Protein AF-A0A6G3MH95-F1 (afdb_monomer)

pLDDT: mean 75.84, std 20.03, range [25.55, 96.56]

Radius of gyration: 16.61 Å; Cα contacts (8 Å, |Δi|>4): 183; chains: 1; bounding box: 48×33×40 Å

Structure (mmCIF, N/CA/C/O backbone):
data_AF-A0A6G3MH95-F1
#
_entry.id   AF-A0A6G3MH95-F1
#
loop_
_atom_site.group_PDB
_atom_site.id
_atom_site.type_symbol
_atom_site.label_atom_id
_atom_site.label_alt_id
_atom_site.label_comp_id
_atom_site.label_asym_id
_atom_site.label_entity_id
_atom_site.label_seq_id
_atom_site.pdbx_PDB_ins_code
_atom_site.Cartn_x
_atom_site.Cartn_y
_atom_site.Cartn_z
_atom_site.occupancy
_atom_site.B_iso_or_equiv
_atom_site.auth_seq_id
_atom_site.auth_comp_id
_atom_site.auth_asym_id
_atom_site.auth_atom_id
_atom_site.pdbx_PDB_model_num
ATOM 1 N N . GLY A 1 1 ? 14.657 17.932 17.351 1.00 26.94 1 GLY A N 1
ATOM 2 C CA . GLY A 1 1 ? 15.630 16.839 17.514 1.00 26.94 1 GLY A CA 1
ATOM 3 C C . GLY A 1 1 ? 15.000 15.573 16.992 1.00 26.94 1 GLY A C 1
ATOM 4 O O . GLY A 1 1 ? 13.929 15.223 17.462 1.00 26.94 1 GLY A O 1
ATOM 5 N N . ILE A 1 2 ? 15.602 14.964 15.976 1.00 25.55 2 ILE A N 1
ATOM 6 C CA . ILE A 1 2 ? 15.153 13.704 15.373 1.00 25.55 2 ILE A CA 1
ATOM 7 C C . ILE A 1 2 ? 15.840 12.575 16.150 1.00 25.55 2 ILE A C 1
ATOM 9 O O . ILE A 1 2 ? 17.069 12.616 16.242 1.00 25.55 2 ILE A O 1
ATOM 13 N N . PRO A 1 3 ? 15.132 11.574 16.699 1.00 34.72 3 PRO A N 1
ATOM 14 C CA . PRO A 1 3 ? 15.796 10.371 17.154 1.00 34.72 3 PRO A CA 1
ATOM 15 C C . PRO A 1 3 ? 16.004 9.436 15.958 1.00 34.72 3 PRO A C 1
ATOM 17 O O . PRO A 1 3 ? 15.059 8.904 15.378 1.00 34.72 3 PRO A O 1
ATOM 20 N N . PHE A 1 4 ? 17.275 9.267 15.598 1.00 39.09 4 PHE A N 1
ATOM 21 C CA . PHE A 1 4 ? 17.793 8.101 14.893 1.00 39.09 4 PHE A CA 1
ATOM 22 C C . PHE A 1 4 ? 17.621 6.848 15.763 1.00 39.09 4 PHE A C 1
ATOM 24 O O . PHE A 1 4 ? 17.859 6.912 16.968 1.00 39.09 4 PHE A O 1
ATOM 31 N N . GLY A 1 5 ? 17.333 5.698 15.146 1.00 28.23 5 GLY A N 1
ATOM 32 C CA . GLY A 1 5 ? 17.662 4.406 15.751 1.00 28.23 5 GLY A CA 1
ATOM 33 C C . GLY A 1 5 ? 16.714 3.255 15.436 1.00 28.23 5 GLY A C 1
ATOM 34 O O . GLY A 1 5 ? 15.911 2.876 16.277 1.00 28.23 5 GLY A O 1
ATOM 35 N N . CYS A 1 6 ? 16.901 2.611 14.285 1.00 26.97 6 CYS A N 1
ATOM 36 C CA . CYS A 1 6 ? 16.865 1.150 14.237 1.00 26.97 6 CYS A CA 1
ATOM 37 C C . CYS A 1 6 ? 17.882 0.663 13.204 1.00 26.97 6 CYS A C 1
ATOM 39 O O . CYS A 1 6 ? 17.656 0.699 11.998 1.00 26.97 6 CYS A O 1
ATOM 41 N N . SER A 1 7 ? 19.035 0.245 13.723 1.00 30.19 7 SER A N 1
ATOM 42 C CA . SER A 1 7 ? 19.912 -0.718 13.072 1.00 30.19 7 SER A CA 1
ATOM 43 C C . SER A 1 7 ? 19.181 -2.062 13.071 1.00 30.19 7 SER A C 1
ATOM 45 O O . SER A 1 7 ? 18.818 -2.567 14.134 1.00 30.19 7 SER A O 1
ATOM 47 N N . LEU A 1 8 ? 18.942 -2.622 11.885 1.00 33.59 8 LEU A N 1
ATOM 48 C CA . LEU A 1 8 ? 18.574 -4.021 11.709 1.00 33.59 8 LEU A CA 1
ATOM 49 C C . LEU A 1 8 ? 19.432 -4.601 10.585 1.00 33.59 8 LEU A C 1
ATOM 51 O O . LEU A 1 8 ? 19.532 -4.044 9.493 1.00 33.59 8 LEU A O 1
ATOM 55 N N . ASN A 1 9 ? 20.097 -5.702 10.926 1.00 27.20 9 ASN A N 1
ATOM 56 C CA . ASN A 1 9 ? 20.970 -6.487 10.068 1.00 27.20 9 ASN A CA 1
ATOM 57 C C . ASN A 1 9 ? 20.301 -6.838 8.733 1.00 27.20 9 ASN A C 1
ATOM 59 O O . ASN A 1 9 ? 19.111 -7.125 8.691 1.00 27.20 9 ASN A O 1
ATOM 63 N N . HIS A 1 10 ? 21.118 -6.828 7.679 1.00 35.53 10 HIS A N 1
ATOM 64 C CA . HIS A 1 10 ? 20.867 -7.293 6.314 1.00 35.53 10 HIS A CA 1
ATOM 65 C C . HIS A 1 10 ? 19.485 -7.918 6.018 1.00 35.53 10 HIS A C 1
ATOM 67 O O . HIS A 1 10 ? 19.165 -9.017 6.467 1.00 35.53 10 HIS A O 1
ATOM 73 N N . SER A 1 11 ? 18.800 -7.262 5.074 1.00 39.34 11 SER A N 1
ATOM 74 C CA . SER A 1 11 ? 17.666 -7.714 4.255 1.00 39.34 11 SER A CA 1
ATOM 75 C C . SER A 1 11 ? 16.281 -7.205 4.681 1.00 39.34 11 SER A C 1
ATOM 77 O O . SER A 1 11 ? 15.725 -7.619 5.692 1.00 39.34 11 SER A O 1
ATOM 79 N N . LEU A 1 12 ? 15.718 -6.394 3.770 1.00 40.00 12 LEU A N 1
ATOM 80 C CA . LEU A 1 12 ? 14.311 -5.996 3.595 1.00 40.00 12 LEU A CA 1
ATOM 81 C C . LEU A 1 12 ? 13.903 -4.604 4.133 1.00 40.00 12 LEU A C 1
ATOM 83 O O . LEU A 1 12 ? 13.363 -4.443 5.217 1.00 40.00 12 LEU A O 1
ATOM 87 N N . SER A 1 13 ? 14.111 -3.624 3.243 1.00 42.94 13 SER A N 1
ATOM 88 C CA . SER A 1 13 ? 13.097 -2.665 2.764 1.00 42.94 13 SER A CA 1
ATOM 89 C C . SER A 1 13 ? 12.527 -1.625 3.735 1.00 42.94 13 SER A C 1
ATOM 91 O O . SER A 1 13 ? 11.601 -1.874 4.496 1.00 42.94 13 SER A O 1
ATOM 93 N N . ILE A 1 14 ? 13.003 -0.391 3.559 1.00 49.94 14 ILE A N 1
ATOM 94 C CA . ILE A 1 14 ? 12.441 0.849 4.104 1.00 49.94 14 ILE A CA 1
ATOM 95 C C . ILE A 1 14 ? 10.998 1.035 3.594 1.00 49.94 14 ILE A C 1
ATOM 97 O O . ILE A 1 14 ? 10.757 1.040 2.385 1.00 49.94 14 ILE A O 1
ATOM 101 N N . ILE A 1 15 ? 10.047 1.227 4.513 1.00 52.88 15 ILE A N 1
ATOM 102 C CA . ILE A 1 15 ? 8.741 1.832 4.220 1.00 52.88 15 ILE A CA 1
ATOM 103 C C . ILE A 1 15 ? 9.012 3.314 3.965 1.00 52.88 15 ILE A C 1
ATOM 105 O O . ILE A 1 15 ? 9.475 4.011 4.868 1.00 52.88 15 ILE A O 1
ATOM 109 N N . MET A 1 16 ? 8.794 3.798 2.740 1.00 52.66 16 MET A N 1
ATOM 110 C CA . MET A 1 16 ? 9.081 5.204 2.453 1.00 52.66 16 MET A CA 1
ATOM 111 C C . MET A 1 16 ? 8.203 6.139 3.284 1.00 52.66 16 MET A C 1
ATOM 113 O O . MET A 1 16 ? 6.985 5.974 3.377 1.00 52.66 16 MET A O 1
ATOM 117 N N . ASN A 1 17 ? 8.854 7.166 3.827 1.00 45.75 17 ASN A N 1
ATOM 118 C CA . ASN A 1 17 ? 8.209 8.406 4.218 1.00 45.75 17 ASN A CA 1
ATOM 119 C C . ASN A 1 17 ? 7.768 9.144 2.940 1.00 45.75 17 ASN A C 1
ATOM 121 O O . ASN A 1 17 ? 8.454 9.120 1.923 1.00 45.75 17 ASN A O 1
ATOM 125 N N . TRP A 1 18 ? 6.607 9.789 2.980 1.00 46.78 18 TRP A N 1
ATOM 126 C CA . TRP A 1 18 ? 5.896 10.330 1.815 1.00 46.78 18 TRP A CA 1
ATOM 127 C C . TRP A 1 18 ? 6.562 11.557 1.164 1.00 46.78 18 TRP A C 1
ATOM 129 O O . TRP A 1 18 ? 6.027 12.094 0.199 1.00 46.78 18 TRP A O 1
ATOM 139 N N . GLN A 1 19 ? 7.710 12.003 1.683 1.00 43.00 19 GLN A N 1
ATOM 140 C CA . GLN A 1 19 ? 8.442 13.183 1.207 1.00 43.00 19 GLN A CA 1
ATOM 141 C C . GLN A 1 19 ? 8.874 13.065 -0.265 1.00 43.00 19 GLN A C 1
ATOM 143 O O . GLN A 1 19 ? 8.886 14.063 -0.977 1.00 43.00 19 GLN A O 1
ATOM 148 N N . ASP A 1 20 ? 9.088 11.850 -0.778 1.00 48.59 20 ASP A N 1
ATOM 149 C CA . ASP A 1 20 ? 9.382 11.631 -2.204 1.00 48.59 20 ASP A CA 1
ATOM 150 C C . ASP A 1 20 ? 8.145 11.791 -3.127 1.00 48.59 20 ASP A C 1
ATOM 152 O O . ASP A 1 20 ? 8.273 11.796 -4.353 1.00 48.59 20 ASP A O 1
ATOM 156 N N . TYR A 1 21 ? 6.936 11.943 -2.562 1.00 56.00 21 TYR A N 1
ATOM 157 C CA . TYR A 1 21 ? 5.651 12.015 -3.280 1.00 56.00 21 TYR A CA 1
ATOM 158 C C . TYR A 1 21 ? 4.940 13.372 -3.196 1.00 56.00 21 TYR A C 1
ATOM 160 O O . TYR A 1 21 ? 3.849 13.507 -3.755 1.00 56.00 21 TYR 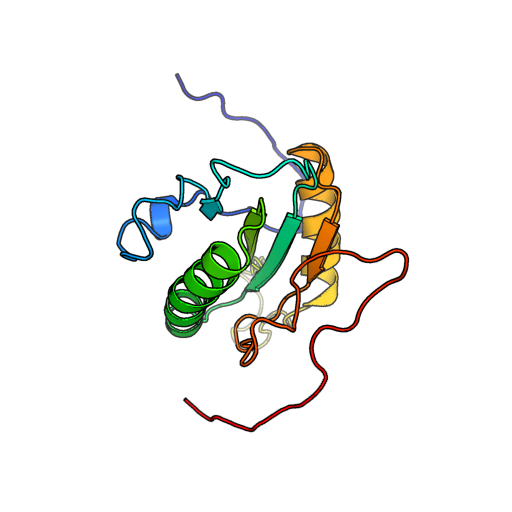A O 1
ATOM 168 N N . GLU A 1 22 ? 5.543 14.380 -2.556 1.00 49.72 22 GLU A N 1
ATOM 169 C CA . GLU A 1 22 ? 4.922 15.685 -2.248 1.00 49.72 22 GLU A CA 1
ATOM 170 C C . GLU A 1 22 ? 4.334 16.425 -3.468 1.00 49.72 22 GLU A C 1
ATOM 172 O O . GLU A 1 22 ? 3.465 17.279 -3.318 1.00 49.72 22 GLU A O 1
ATOM 177 N N . ASN A 1 23 ? 4.726 16.052 -4.690 1.00 51.75 23 ASN A N 1
ATOM 178 C CA . ASN A 1 23 ? 4.258 16.675 -5.930 1.00 51.75 23 ASN A CA 1
ATOM 179 C C . ASN A 1 23 ? 3.109 15.935 -6.646 1.00 51.75 23 ASN A C 1
ATOM 181 O O . ASN A 1 23 ? 2.696 16.350 -7.733 1.00 51.75 23 ASN A O 1
ATOM 185 N N . ILE A 1 24 ? 2.579 14.833 -6.100 1.00 60.25 24 ILE A N 1
ATOM 186 C CA . ILE A 1 24 ? 1.397 14.177 -6.678 1.00 60.25 24 ILE A CA 1
ATOM 187 C C . ILE A 1 24 ? 0.147 14.810 -6.060 1.00 60.25 24 ILE A C 1
ATOM 189 O O . ILE A 1 24 ? -0.257 14.474 -4.951 1.00 60.25 24 ILE A O 1
ATOM 193 N N . ASN A 1 25 ? -0.497 15.718 -6.797 1.00 64.50 25 ASN A N 1
ATOM 194 C CA . ASN A 1 25 ? -1.784 16.303 -6.412 1.00 64.50 25 ASN A CA 1
ATOM 195 C C . ASN A 1 25 ? -2.911 15.253 -6.512 1.00 64.50 25 ASN A C 1
ATOM 197 O O . ASN A 1 25 ? -3.633 15.173 -7.508 1.00 64.50 25 ASN A O 1
ATOM 201 N N . VAL A 1 26 ? -3.004 14.380 -5.507 1.00 72.44 26 VAL A N 1
ATOM 202 C CA . VAL A 1 26 ? -3.994 13.298 -5.439 1.00 72.44 26 VAL A CA 1
ATOM 203 C C . VAL A 1 26 ? -5.330 13.822 -4.907 1.00 72.44 26 VAL A C 1
ATOM 205 O O . VAL A 1 26 ? -6.365 13.674 -5.559 1.00 72.44 26 VAL A O 1
ATOM 208 N N . SER A 1 27 ? -5.304 14.396 -3.701 1.00 76.69 27 SER A N 1
ATOM 209 C CA . SER A 1 27 ? -6.428 15.008 -2.990 1.00 76.69 27 SER A CA 1
ATOM 210 C C . SER A 1 27 ? -5.914 15.615 -1.681 1.00 76.69 27 SER A C 1
ATOM 212 O O . SER A 1 27 ? -5.079 15.002 -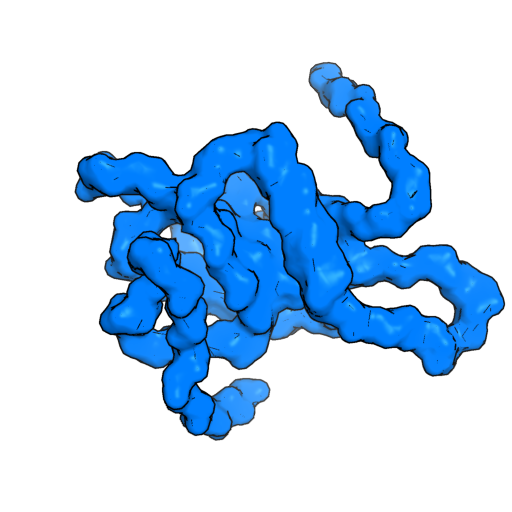1.021 1.00 76.69 27 SER A O 1
ATOM 214 N N . HIS A 1 28 ? -6.469 16.751 -1.251 1.00 82.00 28 HIS A N 1
ATOM 215 C CA . HIS A 1 28 ? -6.189 17.355 0.064 1.00 82.00 28 HIS A CA 1
ATOM 216 C C . HIS A 1 28 ? -6.659 16.487 1.248 1.00 82.00 28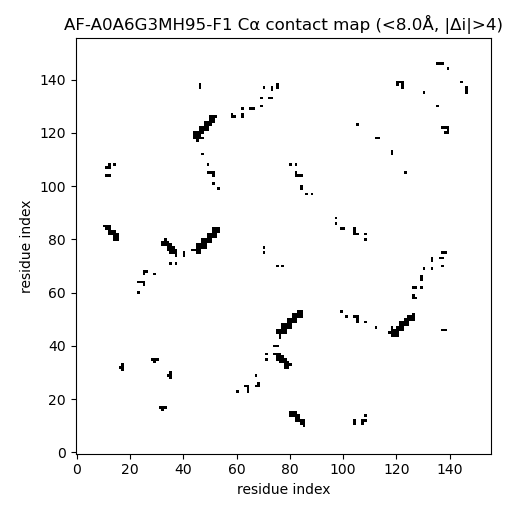 HIS A C 1
ATOM 218 O O . HIS A 1 28 ? -6.336 16.774 2.395 1.00 82.00 28 HIS A O 1
ATOM 224 N N . LEU A 1 29 ? -7.441 15.436 0.976 1.00 82.75 29 LEU A N 1
ATOM 225 C CA . LEU A 1 29 ? -7.923 14.483 1.976 1.00 82.75 29 LEU A CA 1
ATOM 226 C C . LEU A 1 29 ? -6.879 13.416 2.341 1.00 82.75 29 LEU A C 1
ATOM 228 O O . LEU A 1 29 ? -7.049 12.722 3.342 1.00 82.75 29 LEU A O 1
ATOM 232 N N . VAL A 1 30 ? -5.840 13.236 1.519 1.00 84.31 30 VAL A N 1
ATOM 233 C CA . VAL A 1 30 ? -4.764 12.279 1.799 1.00 84.31 30 VAL A CA 1
ATOM 234 C C . VAL A 1 30 ? -3.744 12.954 2.707 1.00 84.31 30 VAL A C 1
ATOM 236 O O . VAL A 1 30 ? -3.178 13.985 2.360 1.00 84.31 30 VAL A O 1
ATOM 239 N N . LEU A 1 31 ? -3.520 12.364 3.877 1.00 83.81 31 LEU A N 1
ATOM 240 C CA . LEU A 1 31 ? -2.530 12.819 4.842 1.00 83.81 31 LEU A CA 1
ATOM 241 C C . LEU A 1 31 ? -1.120 12.399 4.426 1.00 83.81 31 LEU A C 1
ATOM 243 O O . LEU A 1 31 ? -0.927 11.392 3.733 1.00 83.81 31 LEU A O 1
ATOM 247 N N . ASN A 1 32 ? -0.130 13.115 4.964 1.00 77.81 32 ASN A N 1
ATOM 248 C CA . ASN A 1 32 ? 1.270 12.712 4.899 1.00 77.81 32 ASN A CA 1
ATOM 249 C C . ASN A 1 32 ? 1.416 11.247 5.338 1.00 77.81 32 ASN A C 1
ATOM 251 O O . ASN A 1 32 ? 0.856 10.822 6.350 1.00 77.81 32 ASN A O 1
ATOM 255 N N . GLY A 1 33 ? 2.152 10.466 4.549 1.00 78.38 33 GLY A N 1
ATOM 256 C CA . GLY A 1 33 ? 2.258 9.015 4.726 1.00 78.38 33 GLY A CA 1
ATOM 257 C C . GLY A 1 33 ? 1.238 8.211 3.919 1.00 78.38 33 GLY A C 1
ATOM 258 O O . GLY A 1 33 ? 1.157 7.001 4.100 1.00 78.38 33 GLY A O 1
ATOM 259 N N . GLY A 1 34 ? 0.445 8.843 3.046 1.00 84.75 34 GLY A N 1
ATOM 260 C CA . GLY A 1 34 ? -0.447 8.134 2.123 1.00 84.75 34 GLY A CA 1
ATOM 261 C C . GLY A 1 34 ? -1.649 7.504 2.817 1.00 84.75 34 GLY A C 1
ATOM 262 O O . GLY A 1 34 ? -2.090 6.416 2.440 1.00 84.75 34 GLY A O 1
ATOM 263 N N . SER A 1 35 ? -2.154 8.167 3.857 1.00 87.88 35 SER A N 1
ATOM 264 C CA . SER A 1 35 ? -3.288 7.688 4.648 1.00 87.88 35 SER A CA 1
ATOM 265 C C . SER A 1 35 ? -4.531 8.533 4.419 1.00 87.88 35 SER A C 1
ATOM 267 O O . SER A 1 35 ? -4.442 9.742 4.227 1.00 87.88 35 SER A O 1
ATOM 269 N N . TYR A 1 36 ? -5.699 7.909 4.497 1.00 88.12 36 TYR A N 1
ATOM 270 C CA . TYR A 1 36 ? -6.985 8.597 4.475 1.00 88.12 36 TYR A CA 1
ATOM 271 C C . TYR A 1 36 ? -7.880 8.058 5.589 1.00 88.12 36 TYR A C 1
ATOM 273 O O . TYR A 1 36 ? -7.959 6.848 5.824 1.00 88.12 36 TYR A O 1
ATOM 281 N N . PHE A 1 37 ? -8.560 8.983 6.263 1.00 88.00 37 PHE A N 1
ATOM 282 C CA . PHE A 1 37 ? -9.469 8.706 7.365 1.00 88.00 37 PHE A CA 1
ATOM 283 C C . PHE A 1 37 ? -10.824 9.353 7.047 1.00 88.00 37 PHE A C 1
ATOM 285 O O . PHE A 1 37 ? -10.890 10.579 6.935 1.00 88.00 37 PHE A O 1
ATOM 292 N N . PRO A 1 38 ? -11.897 8.564 6.866 1.00 85.00 38 PRO A N 1
ATOM 293 C CA . PRO A 1 38 ? -13.216 9.112 6.585 1.00 85.00 38 PRO A CA 1
ATOM 294 C C . PRO A 1 38 ? -13.772 9.850 7.809 1.00 85.00 38 PRO A C 1
ATOM 296 O O . PRO A 1 38 ? -13.612 9.395 8.939 1.00 85.00 38 PRO A O 1
ATOM 299 N N . ILE A 1 39 ? -14.455 10.975 7.578 1.00 73.12 39 ILE A N 1
ATOM 300 C CA . ILE A 1 39 ? -15.048 11.804 8.646 1.00 73.12 39 ILE A CA 1
ATOM 301 C C . ILE A 1 39 ? -16.223 11.075 9.325 1.00 73.12 39 ILE A C 1
ATOM 303 O O . ILE A 1 39 ? -16.461 11.262 10.513 1.00 73.12 39 ILE A O 1
ATOM 307 N N . SER A 1 40 ? -16.951 10.235 8.579 1.00 69.25 40 SER A N 1
ATOM 308 C CA . SER A 1 40 ? -18.244 9.670 8.988 1.00 69.25 40 SER A CA 1
ATOM 309 C C . SER A 1 40 ? -18.316 8.140 8.866 1.00 69.25 40 SER A C 1
ATOM 311 O O . SER A 1 40 ? -19.206 7.622 8.190 1.00 69.25 40 SER A O 1
ATOM 313 N N . CYS A 1 41 ? -17.386 7.385 9.458 1.00 58.25 41 CYS A N 1
ATOM 314 C CA . CYS A 1 41 ? -17.488 5.921 9.432 1.00 58.25 41 CYS A CA 1
ATOM 315 C C . CYS A 1 41 ? -17.431 5.292 10.827 1.00 58.25 41 CYS A C 1
ATOM 317 O O . CYS A 1 41 ? -16.498 5.526 11.589 1.00 58.25 41 CYS A O 1
ATOM 319 N N . GLU A 1 42 ? -18.429 4.451 11.107 1.00 55.62 42 GLU A N 1
ATOM 320 C CA . GLU A 1 42 ? -18.579 3.628 12.315 1.00 55.62 42 GLU A CA 1
ATOM 321 C C . GLU A 1 42 ? -17.672 2.384 12.298 1.00 55.62 42 GLU A C 1
ATOM 323 O O . GLU A 1 42 ? -17.467 1.734 13.323 1.00 55.62 42 GLU A O 1
ATOM 328 N N . THR A 1 43 ? -17.094 2.033 11.141 1.00 60.12 43 THR A N 1
ATOM 329 C CA . THR A 1 43 ? -16.222 0.860 11.025 1.00 60.12 43 THR A CA 1
ATOM 330 C C . THR A 1 43 ? -14.777 1.255 11.322 1.00 60.12 43 THR A C 1
ATOM 332 O O . THR A 1 43 ? -14.103 1.874 10.498 1.00 60.12 43 THR A O 1
ATOM 335 N N . ASN A 1 44 ? -14.274 0.856 12.490 1.00 63.94 44 ASN A N 1
ATOM 336 C CA . ASN A 1 44 ? -12.907 1.159 12.926 1.00 63.94 44 ASN A CA 1
ATOM 337 C C . ASN A 1 44 ? -11.804 0.436 12.135 1.00 63.94 44 ASN A C 1
ATOM 339 O O . ASN A 1 44 ? -10.633 0.792 12.308 1.00 63.94 44 ASN A O 1
ATOM 343 N N . LYS A 1 45 ? -12.186 -0.501 11.250 1.00 84.81 45 LYS A N 1
ATOM 344 C CA . LYS A 1 45 ? -11.275 -1.394 10.535 1.00 84.81 45 LYS A CA 1
ATOM 345 C C . LYS A 1 45 ? -10.248 -0.629 9.715 1.00 84.81 45 LYS A C 1
ATOM 347 O O . LYS A 1 45 ? -10.573 -0.045 8.682 1.00 84.81 45 LYS A O 1
ATOM 352 N N . LYS A 1 46 ? -9.000 -0.649 10.176 1.00 90.44 46 LYS A N 1
ATOM 353 C CA . LYS A 1 46 ? -7.872 -0.020 9.484 1.00 90.44 46 LYS A CA 1
ATOM 354 C C . LYS A 1 46 ? -7.275 -0.982 8.455 1.00 90.44 46 LYS A C 1
ATOM 356 O O . LYS A 1 46 ? -6.855 -2.083 8.809 1.00 90.44 46 LYS A O 1
ATOM 361 N N . VAL A 1 47 ? -7.204 -0.553 7.196 1.00 94.44 47 VAL A N 1
ATOM 362 C CA . VAL A 1 47 ? -6.692 -1.360 6.077 1.00 94.44 47 VAL A CA 1
ATOM 363 C C . VAL A 1 47 ? -5.272 -0.930 5.690 1.00 94.44 47 VAL A C 1
ATOM 365 O O . VAL A 1 47 ? -5.023 0.253 5.454 1.00 94.44 47 VAL A O 1
ATOM 368 N N . ALA A 1 48 ? -4.336 -1.876 5.599 1.00 94.94 48 ALA A N 1
ATOM 369 C CA . ALA A 1 48 ? -3.021 -1.657 5.000 1.00 94.94 48 ALA A CA 1
ATOM 370 C C . ALA A 1 48 ? -3.016 -2.166 3.556 1.00 94.94 48 ALA A C 1
ATOM 372 O O . ALA A 1 48 ? -3.232 -3.353 3.310 1.00 94.94 48 ALA A O 1
ATOM 373 N N . ILE A 1 49 ? -2.736 -1.277 2.606 1.00 95.69 49 ILE A N 1
ATOM 374 C CA . ILE A 1 49 ? -2.546 -1.630 1.198 1.00 95.69 49 ILE A CA 1
ATOM 375 C C . ILE A 1 49 ? -1.047 -1.773 0.950 1.00 95.69 49 ILE A C 1
ATOM 377 O O . ILE A 1 49 ? -0.320 -0.788 1.020 1.00 95.69 49 ILE A O 1
ATOM 381 N N . ILE A 1 50 ? -0.575 -2.985 0.682 1.00 95.06 50 ILE A N 1
ATOM 382 C CA . ILE A 1 50 ? 0.847 -3.313 0.550 1.00 95.06 50 ILE A CA 1
ATOM 383 C C . ILE A 1 50 ? 1.186 -3.469 -0.926 1.00 95.06 50 ILE A C 1
ATOM 385 O O . ILE A 1 50 ? 0.636 -4.338 -1.603 1.00 95.06 50 ILE A O 1
ATOM 389 N N . VAL A 1 51 ? 2.119 -2.651 -1.407 1.00 93.94 51 VAL A N 1
ATOM 390 C CA . VAL A 1 51 ? 2.479 -2.552 -2.821 1.00 93.94 51 VAL A CA 1
ATOM 391 C C . VAL A 1 51 ? 3.976 -2.806 -2.975 1.00 93.94 51 VAL A C 1
ATOM 393 O O . VAL A 1 51 ? 4.785 -1.971 -2.566 1.00 93.94 51 VAL A O 1
ATOM 396 N N . PRO A 1 52 ? 4.384 -3.941 -3.556 1.00 92.19 52 PRO A N 1
ATOM 397 C CA . PRO A 1 52 ? 5.779 -4.236 -3.790 1.00 92.19 52 PRO A CA 1
ATOM 398 C C . PRO A 1 52 ? 6.249 -3.423 -5.001 1.00 92.19 52 PRO A C 1
ATOM 400 O O . PRO A 1 52 ? 5.550 -3.304 -6.009 1.00 92.19 52 PRO A O 1
ATOM 403 N N . TYR A 1 53 ? 7.445 -2.855 -4.914 1.00 88.25 53 TYR A N 1
ATOM 404 C CA . TYR A 1 53 ? 7.947 -1.919 -5.908 1.00 88.25 53 TYR A CA 1
ATOM 405 C C . TYR A 1 53 ? 9.434 -2.124 -6.203 1.00 88.25 53 TYR A C 1
ATOM 407 O O . TYR A 1 53 ? 10.258 -2.315 -5.306 1.00 88.25 53 TYR A O 1
ATOM 415 N N . ARG A 1 54 ? 9.792 -2.011 -7.487 1.00 84.94 54 ARG A N 1
ATOM 416 C CA . ARG A 1 54 ? 11.178 -1.902 -7.956 1.00 84.94 54 ARG A CA 1
ATOM 417 C C . ARG A 1 54 ? 11.224 -1.120 -9.268 1.00 84.94 54 ARG A C 1
ATOM 419 O O . ARG A 1 54 ? 10.664 -1.575 -10.257 1.00 84.94 54 ARG A O 1
ATOM 426 N N . ASN A 1 55 ? 11.913 0.022 -9.267 1.00 80.88 55 ASN A N 1
ATOM 427 C CA . ASN A 1 55 ? 12.296 0.800 -10.455 1.00 80.88 55 ASN A CA 1
ATOM 428 C C . ASN A 1 55 ? 11.172 1.054 -11.496 1.00 80.88 55 ASN A C 1
ATOM 430 O O . ASN A 1 55 ? 11.353 0.822 -12.688 1.00 80.88 55 ASN A O 1
ATOM 434 N N . ARG A 1 56 ? 9.992 1.510 -11.051 1.00 85.81 56 ARG A N 1
ATOM 435 C CA . ARG A 1 56 ? 8.820 1.811 -11.903 1.00 85.81 56 ARG A CA 1
ATOM 436 C C . ARG A 1 56 ? 8.171 3.173 -11.560 1.00 85.81 56 ARG A C 1
ATOM 438 O O . ARG A 1 56 ? 6.984 3.225 -11.228 1.00 85.81 56 ARG A O 1
ATOM 445 N N . PRO A 1 57 ? 8.923 4.291 -11.580 1.00 85.25 57 PRO A N 1
ATOM 446 C CA . PRO A 1 57 ? 8.471 5.566 -11.005 1.00 85.25 57 PRO A CA 1
ATOM 447 C C . PRO A 1 57 ? 7.219 6.135 -11.691 1.00 85.25 57 PRO A C 1
ATOM 449 O O . PRO A 1 57 ? 6.368 6.736 -11.036 1.00 85.25 57 PRO A O 1
ATOM 452 N N . ILE A 1 58 ? 7.067 5.904 -12.998 1.00 87.00 58 ILE A N 1
ATOM 453 C CA . ILE A 1 58 ? 5.882 6.327 -13.758 1.00 87.00 58 ILE A CA 1
ATOM 454 C C . ILE A 1 58 ? 4.647 5.539 -13.307 1.00 87.00 58 ILE A C 1
ATOM 456 O O . ILE A 1 58 ? 3.621 6.137 -12.986 1.00 87.00 58 ILE A O 1
ATOM 460 N N . GLN A 1 59 ? 4.750 4.210 -13.227 1.00 87.94 59 GLN A N 1
ATOM 461 C CA . GLN A 1 59 ? 3.652 3.344 -12.792 1.00 87.94 59 GLN A CA 1
ATOM 462 C C . GLN A 1 59 ? 3.245 3.666 -11.361 1.00 87.94 59 GLN A C 1
ATOM 464 O O . GLN A 1 59 ? 2.063 3.712 -11.063 1.00 87.94 59 GLN A O 1
ATOM 469 N N . LEU A 1 60 ? 4.207 3.971 -10.495 1.00 88.50 60 LEU A N 1
ATOM 470 C CA . LEU A 1 60 ? 3.944 4.400 -9.130 1.00 88.50 60 LEU A CA 1
ATOM 471 C C . LEU A 1 60 ? 3.157 5.709 -9.063 1.00 88.50 60 LEU A C 1
ATOM 473 O O . LEU A 1 60 ? 2.204 5.807 -8.297 1.00 88.50 60 LEU A O 1
ATOM 477 N N . LYS A 1 61 ? 3.476 6.690 -9.913 1.00 86.69 61 LYS A N 1
ATOM 478 C CA . LYS A 1 61 ? 2.688 7.925 -10.011 1.00 86.69 61 LYS A CA 1
ATOM 479 C C . LYS A 1 61 ? 1.248 7.653 -10.464 1.00 86.69 61 LYS A C 1
ATOM 481 O O . LYS A 1 61 ? 0.312 8.184 -9.864 1.00 86.69 61 LYS A O 1
ATOM 486 N N . ILE A 1 62 ? 1.072 6.826 -11.498 1.00 89.31 62 ILE A N 1
ATOM 487 C CA . ILE A 1 62 ? -0.249 6.434 -12.023 1.00 89.31 62 ILE A CA 1
ATOM 488 C C . ILE A 1 62 ? -1.038 5.664 -10.958 1.00 89.31 62 ILE A C 1
ATOM 490 O O . ILE A 1 62 ? -2.207 5.968 -10.714 1.00 89.31 62 ILE A O 1
ATOM 494 N N . PHE A 1 63 ? -0.388 4.708 -10.299 1.00 92.06 63 PHE A N 1
ATOM 495 C CA . PHE A 1 63 ? -0.936 3.904 -9.218 1.00 92.06 63 PHE A CA 1
ATOM 496 C C . PHE A 1 63 ? -1.471 4.784 -8.094 1.00 92.06 63 PHE A C 1
ATOM 498 O O . PHE A 1 63 ? -2.672 4.781 -7.835 1.00 92.06 63 PHE A O 1
ATOM 505 N N . THR A 1 64 ? -0.599 5.597 -7.494 1.00 89.38 64 THR A N 1
ATOM 506 C CA . THR A 1 64 ? -0.918 6.459 -6.354 1.00 89.38 64 THR A CA 1
ATOM 507 C C . THR A 1 64 ? -2.085 7.389 -6.680 1.00 89.38 64 THR A C 1
ATOM 509 O O . THR A 1 64 ? -3.045 7.466 -5.915 1.00 89.38 64 THR A O 1
ATOM 512 N N . TYR A 1 65 ? -2.075 8.036 -7.849 1.00 89.12 65 TYR A N 1
ATOM 513 C CA . TYR A 1 65 ? -3.170 8.914 -8.265 1.00 89.12 65 TYR A CA 1
ATOM 514 C C . TYR A 1 65 ? -4.523 8.190 -8.351 1.00 89.12 65 TYR A C 1
ATOM 516 O O . TYR A 1 65 ? -5.523 8.673 -7.814 1.00 89.12 65 TYR A O 1
ATOM 524 N N . ASN A 1 66 ? -4.571 7.041 -9.027 1.00 91.81 66 ASN A N 1
ATOM 525 C CA . ASN A 1 66 ? -5.828 6.343 -9.288 1.00 91.81 66 ASN A CA 1
ATOM 526 C C . ASN A 1 66 ? -6.342 5.596 -8.055 1.00 91.81 66 ASN A C 1
ATOM 528 O O . ASN A 1 66 ? -7.527 5.698 -7.723 1.00 91.81 66 ASN A O 1
ATOM 532 N N . ILE A 1 67 ? -5.462 4.885 -7.348 1.00 94.44 67 ILE A N 1
ATOM 533 C CA . ILE A 1 67 ? -5.867 4.035 -6.232 1.00 94.44 67 ILE A CA 1
ATOM 534 C C . ILE A 1 67 ? -6.378 4.872 -5.060 1.00 94.44 67 ILE A C 1
ATOM 536 O O . ILE A 1 67 ? -7.426 4.558 -4.508 1.00 94.44 67 ILE A O 1
ATOM 540 N N . HIS A 1 68 ? -5.736 5.998 -4.731 1.00 92.44 68 HIS A N 1
ATOM 541 C CA . HIS A 1 68 ? -6.218 6.860 -3.654 1.00 92.44 68 HIS A CA 1
ATOM 542 C C . HIS A 1 68 ? -7.625 7.381 -3.949 1.00 92.44 68 HIS A C 1
ATOM 544 O O . HIS A 1 68 ? -8.498 7.330 -3.084 1.00 92.44 68 HIS A O 1
ATOM 550 N N . LYS A 1 69 ? -7.877 7.833 -5.185 1.00 91.94 69 LYS A N 1
ATOM 551 C CA . LYS A 1 69 ? -9.211 8.281 -5.610 1.00 91.94 69 LYS A CA 1
ATOM 552 C C . LYS A 1 69 ? -10.249 7.170 -5.506 1.00 91.94 69 LYS A C 1
ATOM 554 O O . LYS A 1 69 ? -11.384 7.437 -5.119 1.00 91.94 69 LYS A O 1
ATOM 559 N N . PHE A 1 70 ? -9.882 5.942 -5.859 1.00 93.56 70 PHE A N 1
ATOM 560 C CA . PHE A 1 70 ? -10.767 4.791 -5.738 1.00 93.56 70 PHE A CA 1
ATOM 561 C C . PHE A 1 70 ? -11.085 4.466 -4.270 1.00 93.56 70 PHE A C 1
ATOM 563 O O . PHE A 1 70 ? -12.254 4.399 -3.898 1.00 93.56 70 PHE A O 1
ATOM 570 N N . LEU A 1 71 ? -10.067 4.357 -3.414 1.00 93.19 71 LEU A N 1
ATOM 571 C CA . LEU A 1 71 ? -10.232 4.001 -2.0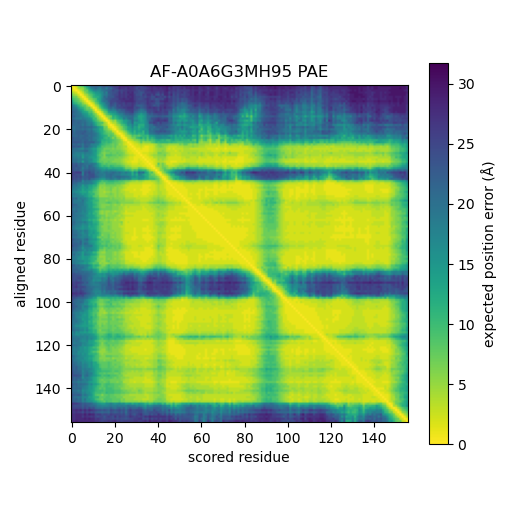00 1.00 93.19 71 LEU A CA 1
ATOM 572 C C . LEU A 1 71 ? -10.960 5.093 -1.198 1.00 93.19 71 LEU A C 1
ATOM 574 O O . LEU A 1 71 ? -11.770 4.778 -0.330 1.00 93.19 71 LEU A O 1
ATOM 578 N N . ILE A 1 72 ? -10.746 6.374 -1.531 1.00 91.25 72 ILE A N 1
ATOM 579 C CA . ILE A 1 72 ? -11.522 7.490 -0.963 1.00 91.25 72 ILE A CA 1
ATOM 580 C C . ILE A 1 72 ? -13.006 7.348 -1.323 1.00 91.25 72 ILE A C 1
ATOM 582 O O . ILE A 1 72 ? -13.857 7.497 -0.452 1.00 91.25 72 ILE A O 1
ATOM 586 N N . ARG A 1 73 ? -13.341 7.002 -2.575 1.00 91.50 73 ARG A N 1
ATOM 587 C CA . ARG A 1 73 ? -14.740 6.759 -2.985 1.00 91.50 73 ARG A CA 1
ATOM 588 C C . ARG A 1 73 ? -15.363 5.549 -2.293 1.00 91.50 73 ARG A C 1
ATOM 590 O O . ARG A 1 73 ? -16.571 5.536 -2.086 1.00 91.50 73 ARG A O 1
ATOM 597 N N . GLN A 1 74 ? -14.561 4.553 -1.916 1.00 90.88 74 GLN A N 1
ATOM 598 C CA . GLN A 1 74 ? -15.024 3.435 -1.088 1.00 90.88 74 GLN A CA 1
ATOM 599 C C . GLN A 1 74 ? -15.237 3.814 0.385 1.00 90.88 74 GLN A C 1
ATOM 601 O O . GLN A 1 74 ? -15.825 3.019 1.123 1.00 90.88 74 GLN A O 1
ATOM 606 N N . ASN A 1 75 ? -14.801 5.015 0.786 1.00 89.69 75 ASN A N 1
ATOM 607 C CA . ASN A 1 75 ? -14.933 5.579 2.126 1.00 89.69 75 ASN A CA 1
ATOM 608 C C . ASN A 1 75 ? -14.333 4.676 3.220 1.00 89.69 75 ASN A C 1
ATOM 610 O O . ASN A 1 75 ? -14.900 4.527 4.302 1.00 89.69 75 ASN A O 1
ATOM 614 N N . ILE A 1 76 ? -13.197 4.035 2.925 1.00 90.75 76 ILE A N 1
ATOM 615 C CA . ILE A 1 76 ? -12.504 3.143 3.865 1.00 90.75 76 ILE A CA 1
ATOM 616 C C . ILE A 1 76 ? -11.354 3.867 4.570 1.00 90.75 76 ILE A C 1
ATOM 618 O O . ILE A 1 76 ? -10.729 4.760 4.005 1.00 90.75 76 ILE A O 1
ATOM 622 N N . LYS A 1 77 ? -11.044 3.456 5.800 1.00 91.94 77 LYS A N 1
ATOM 623 C CA . LYS A 1 77 ? -9.872 3.923 6.552 1.00 91.94 77 LYS A CA 1
ATOM 624 C C . LYS A 1 77 ? -8.642 3.122 6.122 1.00 91.94 77 LYS A C 1
ATOM 626 O O . LYS A 1 77 ? -8.553 1.935 6.439 1.00 91.94 77 LYS A O 1
ATOM 631 N N . TYR A 1 78 ? -7.692 3.749 5.425 1.00 92.94 78 TYR A N 1
ATOM 632 C CA . TYR A 1 78 ? -6.542 3.032 4.861 1.00 92.94 78 TYR A CA 1
ATOM 633 C C . TYR A 1 78 ? -5.214 3.790 4.941 1.00 92.94 78 TYR A C 1
ATOM 635 O O . TYR A 1 78 ? -5.177 5.016 5.063 1.00 92.94 78 TYR A O 1
ATOM 643 N N . THR A 1 79 ? -4.131 3.028 4.790 1.00 92.75 79 THR A N 1
ATOM 644 C CA . THR A 1 79 ? -2.765 3.511 4.550 1.00 92.75 79 THR A CA 1
ATOM 645 C C . THR A 1 79 ? -2.123 2.679 3.439 1.00 92.75 79 THR A C 1
ATOM 647 O O . THR A 1 79 ? -2.262 1.454 3.434 1.00 92.75 79 THR A O 1
ATOM 650 N N . ILE A 1 80 ? -1.431 3.327 2.497 1.00 92.94 80 ILE A N 1
ATOM 651 C CA . ILE A 1 80 ? -0.676 2.647 1.432 1.00 92.94 80 ILE A CA 1
ATOM 652 C C . ILE A 1 80 ? 0.796 2.527 1.829 1.00 92.94 80 ILE A C 1
ATOM 654 O O . ILE A 1 80 ? 1.452 3.521 2.126 1.00 92.94 80 ILE A O 1
ATOM 658 N N . PHE A 1 81 ? 1.320 1.308 1.767 1.00 91.12 81 PHE A N 1
ATOM 659 C CA . PHE A 1 81 ? 2.707 0.956 2.026 1.00 91.12 81 PHE A CA 1
ATOM 660 C C . PHE A 1 81 ? 3.381 0.524 0.729 1.00 91.12 81 PHE A C 1
ATOM 662 O O . PHE A 1 81 ? 3.098 -0.551 0.201 1.00 91.12 81 PHE A O 1
ATOM 669 N N . VAL A 1 82 ? 4.295 1.352 0.226 1.00 89.75 82 VAL A N 1
ATOM 670 C CA . VAL A 1 82 ? 5.132 1.009 -0.930 1.00 89.75 82 VAL A CA 1
ATOM 671 C C . VAL A 1 82 ? 6.436 0.396 -0.425 1.00 89.75 82 VAL A C 1
ATOM 673 O O . VAL A 1 82 ? 7.158 1.020 0.351 1.00 89.75 82 VAL A O 1
ATOM 676 N N . VAL A 1 83 ? 6.719 -0.835 -0.848 1.00 88.19 83 VAL A N 1
ATOM 677 C CA . VAL A 1 83 ? 7.778 -1.688 -0.294 1.00 88.19 83 VAL A CA 1
ATOM 678 C C . VAL A 1 83 ? 8.845 -1.926 -1.354 1.00 88.19 83 VAL A C 1
ATOM 680 O O . VAL A 1 83 ? 8.604 -2.601 -2.354 1.00 88.19 83 VAL A O 1
ATOM 683 N N . PHE A 1 84 ? 10.033 -1.368 -1.140 1.00 81.50 84 PHE A N 1
ATO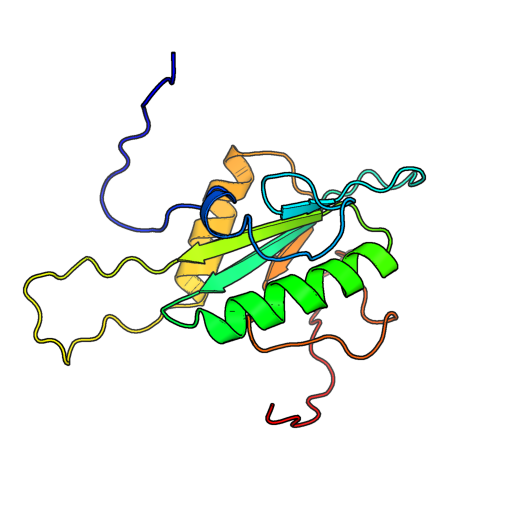M 684 C CA . PHE A 1 84 ? 11.101 -1.337 -2.139 1.00 81.50 84 PHE A CA 1
ATOM 685 C C . PHE A 1 84 ? 12.041 -2.526 -1.989 1.00 81.50 84 PHE A C 1
ATOM 687 O O . PHE A 1 84 ? 12.538 -2.785 -0.894 1.00 81.50 84 PHE A O 1
ATOM 694 N N . GLN A 1 85 ? 12.373 -3.212 -3.080 1.00 77.81 85 GLN A N 1
ATOM 695 C CA . GLN A 1 85 ? 13.483 -4.165 -3.052 1.00 77.81 85 GLN A CA 1
ATOM 696 C C . GLN A 1 85 ? 14.818 -3.422 -3.137 1.00 77.81 85 GLN A C 1
ATOM 698 O O . GLN A 1 85 ? 15.163 -2.878 -4.185 1.00 77.81 85 GLN A O 1
ATOM 703 N N . VAL A 1 86 ? 15.576 -3.419 -2.039 1.00 70.69 86 VAL A N 1
ATOM 704 C CA . VAL A 1 86 ? 16.944 -2.885 -2.024 1.00 70.69 86 VAL A CA 1
ATOM 705 C C . VAL A 1 86 ? 17.869 -3.875 -2.729 1.00 70.69 86 VAL A C 1
ATOM 707 O O . VAL A 1 86 ? 17.876 -5.066 -2.417 1.00 70.69 86 VAL A O 1
ATOM 710 N N . ILE A 1 87 ? 18.654 -3.386 -3.685 1.00 66.56 87 ILE A N 1
ATOM 711 C CA . ILE A 1 87 ? 19.676 -4.171 -4.378 1.00 66.56 87 ILE A CA 1
ATOM 712 C C . ILE A 1 87 ? 20.973 -4.009 -3.579 1.00 66.56 87 ILE A C 1
ATOM 714 O O . ILE A 1 87 ? 21.558 -2.932 -3.564 1.00 66.56 87 ILE A O 1
ATOM 718 N N . SER A 1 88 ? 21.392 -5.049 -2.853 1.00 55.84 88 SER A N 1
ATOM 719 C CA . SER A 1 88 ? 22.547 -4.981 -1.941 1.00 55.84 88 SER A CA 1
ATOM 720 C C . SER A 1 88 ? 23.877 -5.422 -2.554 1.00 55.84 88 SER A C 1
ATOM 722 O O . SER A 1 88 ? 24.899 -5.374 -1.875 1.00 55.84 88 SER A O 1
ATOM 724 N N . ASN A 1 89 ? 23.901 -5.861 -3.812 1.00 56.19 89 ASN A N 1
ATOM 725 C CA . ASN A 1 89 ? 25.108 -6.435 -4.400 1.00 56.19 89 ASN A CA 1
ATOM 726 C C . ASN A 1 89 ? 25.813 -5.400 -5.278 1.00 56.19 89 ASN A C 1
ATOM 728 O O . ASN A 1 89 ? 25.628 -5.363 -6.486 1.00 56.19 89 ASN A O 1
ATOM 732 N N . PHE A 1 90 ? 26.647 -4.568 -4.650 1.00 54.66 90 PHE A N 1
ATOM 733 C CA . PHE A 1 90 ? 27.515 -3.600 -5.339 1.00 54.66 90 PHE A CA 1
ATOM 734 C C . PHE A 1 90 ? 28.608 -4.271 -6.203 1.00 54.66 90 PHE A C 1
ATOM 736 O O . PHE A 1 90 ? 29.243 -3.598 -7.007 1.00 54.66 90 PHE A O 1
ATOM 743 N N . ASN A 1 91 ? 28.822 -5.586 -6.030 1.00 52.03 91 ASN A N 1
ATOM 744 C CA . ASN A 1 91 ? 29.899 -6.375 -6.647 1.00 52.03 91 ASN A CA 1
ATOM 745 C C . ASN A 1 91 ? 29.416 -7.539 -7.534 1.00 52.03 91 ASN A C 1
ATOM 747 O O . ASN A 1 91 ? 30.234 -8.361 -7.940 1.00 52.03 91 ASN A O 1
ATOM 751 N N . LEU A 1 92 ? 28.118 -7.648 -7.823 1.00 51.41 92 LEU A N 1
ATOM 752 C CA . LEU A 1 92 ? 27.653 -8.565 -8.865 1.00 51.41 92 LEU A CA 1
ATOM 753 C C . LEU A 1 92 ? 27.555 -7.798 -10.181 1.00 51.41 92 LEU A C 1
ATOM 755 O O . LEU A 1 92 ? 27.246 -6.605 -10.188 1.00 51.41 92 LEU A O 1
ATOM 759 N N . ASN A 1 93 ? 27.866 -8.477 -11.286 1.00 52.16 93 ASN A N 1
ATOM 760 C CA . ASN A 1 93 ? 27.703 -7.924 -12.624 1.00 52.16 93 ASN A CA 1
ATOM 761 C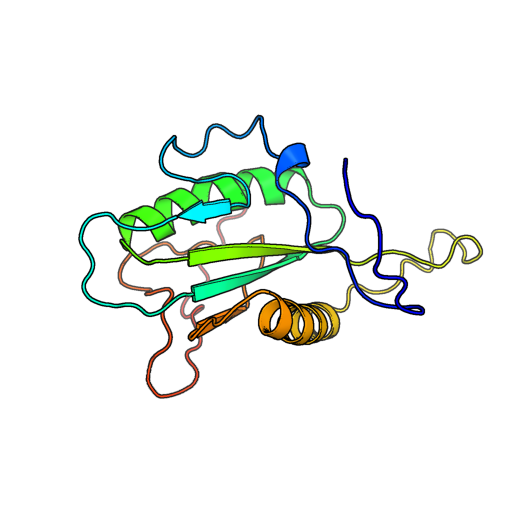 C . ASN A 1 93 ? 26.308 -7.303 -12.741 1.00 52.16 93 ASN A C 1
ATOM 763 O O . ASN A 1 93 ? 25.342 -7.828 -12.198 1.00 52.16 93 ASN A O 1
ATOM 767 N N . LYS A 1 94 ? 26.201 -6.193 -13.468 1.00 50.28 94 LYS A N 1
ATOM 768 C CA . LYS A 1 94 ? 24.945 -5.462 -13.703 1.00 50.28 94 LYS A CA 1
ATOM 769 C C . LYS A 1 94 ? 23.810 -6.347 -14.267 1.00 50.28 94 LYS A C 1
ATOM 771 O O . LYS A 1 94 ? 22.655 -5.942 -14.216 1.00 50.28 94 LYS A O 1
ATOM 776 N N . ASP A 1 95 ? 24.158 -7.536 -14.763 1.00 52.62 95 ASP A N 1
ATOM 777 C CA . ASP A 1 95 ? 23.264 -8.556 -15.314 1.00 52.62 95 ASP A CA 1
ATOM 778 C C . ASP A 1 95 ? 22.762 -9.586 -14.274 1.00 52.62 95 ASP A C 1
ATOM 780 O O . ASP A 1 95 ? 21.7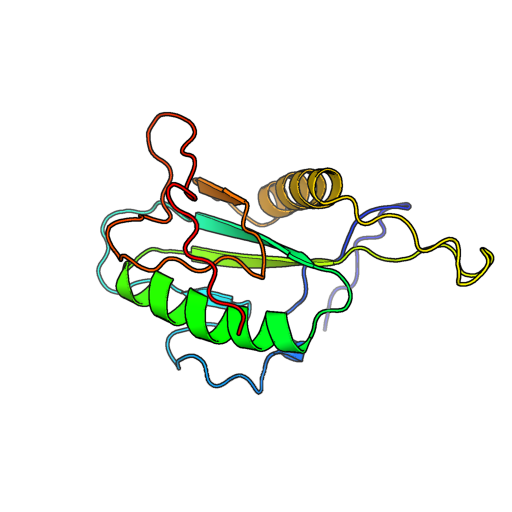74 -10.271 -14.528 1.00 52.62 95 ASP A O 1
ATOM 784 N N . ASP A 1 96 ? 23.365 -9.654 -13.079 1.00 50.84 96 ASP A N 1
ATOM 785 C CA . ASP A 1 96 ? 22.833 -10.365 -11.900 1.00 50.84 96 ASP A CA 1
ATOM 786 C C . ASP A 1 96 ? 21.877 -9.434 -11.141 1.00 50.84 96 ASP A C 1
ATOM 788 O O . ASP A 1 96 ? 22.038 -9.070 -9.971 1.00 50.84 96 ASP A O 1
ATOM 792 N N . ASP A 1 97 ? 20.863 -8.991 -11.872 1.00 57.69 97 ASP A N 1
ATOM 793 C CA . ASP A 1 97 ? 19.794 -8.148 -11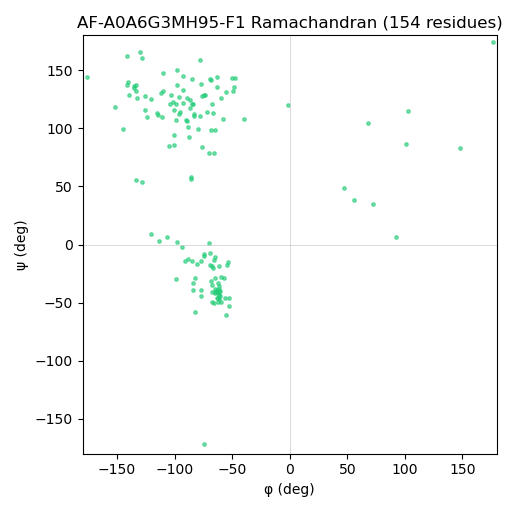.377 1.00 57.69 97 ASP A CA 1
ATOM 794 C C . ASP A 1 97 ? 19.015 -8.968 -10.334 1.00 57.69 97 ASP A C 1
ATOM 796 O O . ASP A 1 97 ? 18.211 -9.827 -10.700 1.00 57.69 97 ASP A O 1
ATOM 800 N N . ASN A 1 98 ? 19.290 -8.770 -9.032 1.00 64.75 98 ASN A N 1
ATOM 801 C CA . ASN A 1 98 ? 18.655 -9.505 -7.924 1.00 64.75 98 ASN A CA 1
ATOM 802 C C . ASN A 1 98 ? 17.163 -9.699 -8.220 1.00 64.75 98 ASN A C 1
ATOM 804 O O . ASN A 1 98 ? 16.416 -8.718 -8.177 1.00 64.75 98 ASN A O 1
ATOM 808 N N . LEU A 1 99 ? 16.742 -10.931 -8.540 1.00 76.25 99 LEU A N 1
ATOM 809 C CA . LEU A 1 99 ? 15.391 -11.230 -9.022 1.00 76.25 99 LEU A CA 1
ATOM 810 C C . LEU A 1 99 ? 14.342 -10.573 -8.120 1.00 76.25 99 LEU A C 1
ATOM 812 O O . LEU A 1 99 ? 14.455 -10.597 -6.892 1.00 76.25 99 LEU A O 1
ATOM 816 N N . PHE A 1 100 ? 13.328 -9.950 -8.722 1.00 82.19 100 PHE A N 1
ATOM 817 C CA . PHE A 1 100 ? 12.269 -9.307 -7.951 1.00 82.19 100 PHE A CA 1
ATOM 818 C C . PHE A 1 100 ? 11.467 -10.364 -7.196 1.00 82.19 100 PHE A C 1
ATOM 820 O O . PHE A 1 100 ? 10.768 -11.169 -7.811 1.00 82.19 100 PHE A O 1
ATOM 827 N N . ASN A 1 101 ? 11.544 -10.362 -5.868 1.00 86.31 101 ASN A N 1
ATOM 828 C CA . ASN A 1 101 ? 10.834 -11.323 -5.038 1.00 86.31 101 ASN A CA 1
ATOM 829 C C . ASN A 1 101 ? 9.624 -10.663 -4.378 1.00 86.31 101 ASN A C 1
ATOM 831 O O . ASN A 1 101 ? 9.662 -10.219 -3.230 1.00 86.31 101 ASN A O 1
ATOM 835 N N . ARG A 1 102 ? 8.518 -10.638 -5.124 1.00 89.88 102 ARG A N 1
ATOM 836 C CA . ARG A 1 102 ? 7.231 -10.094 -4.677 1.00 89.88 102 ARG A CA 1
ATOM 837 C C . ARG A 1 102 ? 6.767 -10.697 -3.344 1.00 89.88 102 ARG A C 1
ATOM 839 O O . ARG A 1 102 ? 6.353 -9.960 -2.452 1.00 89.88 102 ARG A O 1
ATOM 846 N N . GLY A 1 103 ? 6.857 -12.021 -3.198 1.00 88.94 103 GLY A N 1
ATOM 847 C CA . GLY A 1 103 ? 6.426 -12.724 -1.987 1.00 88.94 103 GLY A CA 1
ATOM 848 C C . GLY A 1 103 ? 7.255 -12.345 -0.758 1.00 88.94 103 GLY A C 1
ATOM 849 O O . GLY A 1 103 ? 6.702 -12.100 0.312 1.00 88.94 103 GLY A O 1
ATOM 850 N N . ALA A 1 104 ? 8.576 -12.216 -0.915 1.00 88.25 104 ALA A N 1
ATOM 851 C CA . ALA A 1 104 ? 9.451 -11.772 0.166 1.00 88.25 104 ALA A CA 1
ATOM 852 C C . ALA A 1 104 ? 9.131 -10.340 0.614 1.00 88.25 104 ALA A C 1
ATOM 854 O O . ALA A 1 104 ? 9.095 -10.083 1.815 1.00 88.25 104 ALA A O 1
ATOM 855 N N . LEU A 1 105 ? 8.838 -9.429 -0.322 1.00 89.50 105 LEU A N 1
ATOM 856 C CA . LEU A 1 105 ? 8.452 -8.053 0.009 1.00 89.50 105 LEU A CA 1
ATOM 857 C C . LEU A 1 105 ? 7.121 -7.992 0.763 1.00 89.50 105 LEU A C 1
ATOM 859 O O . LEU A 1 105 ? 7.011 -7.247 1.732 1.00 89.50 105 LEU A O 1
ATOM 863 N N . PHE A 1 106 ? 6.131 -8.800 0.376 1.00 92.81 106 PHE A N 1
ATOM 864 C CA . PHE A 1 106 ? 4.874 -8.897 1.122 1.00 92.81 106 PHE A CA 1
ATOM 865 C C . PHE A 1 106 ? 5.081 -9.394 2.551 1.00 92.81 106 PHE A C 1
ATOM 867 O O . PHE A 1 106 ? 4.577 -8.783 3.492 1.00 92.81 106 PHE A O 1
ATOM 874 N N . ASN A 1 107 ? 5.866 -10.458 2.722 1.00 91.94 107 ASN A N 1
ATOM 875 C CA . ASN A 1 107 ? 6.155 -11.020 4.039 1.00 91.94 107 ASN A CA 1
ATOM 876 C C . ASN A 1 107 ? 6.954 -10.050 4.920 1.00 91.94 107 ASN A C 1
ATOM 878 O O . ASN A 1 107 ? 6.709 -9.966 6.122 1.00 91.94 107 ASN A O 1
ATOM 882 N N . ALA A 1 108 ? 7.901 -9.314 4.333 1.00 87.94 108 ALA A N 1
ATOM 883 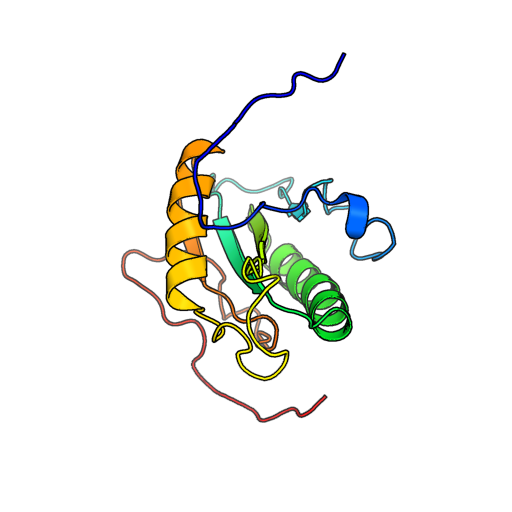C CA . ALA A 1 108 ? 8.647 -8.276 5.034 1.00 87.94 108 ALA A CA 1
ATOM 884 C C . ALA A 1 108 ? 7.723 -7.154 5.509 1.00 87.94 108 ALA A C 1
ATOM 886 O O . ALA A 1 108 ? 7.726 -6.796 6.684 1.00 87.94 108 ALA A O 1
ATOM 887 N N . ALA A 1 109 ? 6.885 -6.648 4.604 1.00 89.31 109 ALA A N 1
ATOM 888 C CA . ALA A 1 109 ? 5.958 -5.571 4.900 1.00 89.31 109 ALA A CA 1
ATOM 889 C C . ALA A 1 109 ? 4.964 -5.953 5.991 1.00 89.31 109 ALA A C 1
ATOM 891 O O . ALA A 1 109 ? 4.719 -5.146 6.877 1.00 89.31 109 ALA A O 1
ATOM 892 N N . PHE A 1 110 ? 4.442 -7.182 5.967 1.00 90.88 110 PHE A N 1
ATOM 893 C CA . PHE A 1 110 ? 3.581 -7.693 7.030 1.00 90.88 110 PHE A CA 1
ATOM 894 C C . PHE A 1 110 ? 4.236 -7.535 8.410 1.00 90.88 110 PHE A C 1
ATOM 896 O O . PHE A 1 110 ? 3.667 -6.880 9.281 1.00 90.88 110 PHE A O 1
ATOM 903 N N . LYS A 1 111 ? 5.473 -8.025 8.569 1.00 90.19 111 LYS A N 1
ATOM 904 C CA . LYS A 1 111 ? 6.216 -7.940 9.836 1.00 90.19 111 LYS A CA 1
ATOM 905 C C . LYS A 1 111 ? 6.481 -6.506 10.292 1.00 90.19 111 LYS A C 1
ATOM 907 O O . LYS A 1 111 ? 6.507 -6.247 11.490 1.00 90.19 111 LYS A O 1
ATOM 912 N N . GLU A 1 112 ? 6.726 -5.583 9.365 1.00 88.00 112 GLU A N 1
ATOM 913 C CA . GLU A 1 112 ? 6.954 -4.175 9.713 1.00 88.00 112 GLU A CA 1
ATOM 914 C C . GLU A 1 112 ? 5.650 -3.444 10.047 1.00 88.00 112 GLU A C 1
ATOM 916 O O . GLU A 1 112 ? 5.595 -2.665 10.997 1.00 88.00 112 GLU A O 1
ATOM 921 N N . ILE A 1 113 ? 4.571 -3.729 9.320 1.00 87.62 113 ILE A N 1
ATOM 922 C CA . ILE A 1 113 ? 3.254 -3.128 9.551 1.00 87.62 113 ILE A CA 1
ATOM 923 C C . ILE A 1 113 ? 2.716 -3.514 10.931 1.00 87.62 113 ILE A C 1
ATOM 925 O O . ILE A 1 113 ? 2.189 -2.643 11.624 1.00 87.62 113 ILE A O 1
ATOM 929 N N . GLU A 1 114 ? 2.930 -4.761 11.365 1.00 87.00 114 GLU A N 1
ATOM 930 C CA . GLU A 1 114 ? 2.580 -5.220 12.717 1.00 87.00 114 GLU A CA 1
ATOM 931 C C . GLU A 1 114 ? 3.253 -4.395 13.829 1.00 87.00 114 GLU A C 1
ATOM 933 O O . GLU A 1 114 ? 2.681 -4.233 14.906 1.00 87.00 114 GLU A O 1
ATOM 938 N N . LYS A 1 115 ? 4.438 -3.818 13.579 1.00 87.31 115 LYS A N 1
ATOM 939 C CA . LYS A 1 115 ? 5.148 -2.967 14.552 1.00 87.31 115 LYS A CA 1
ATOM 940 C C . LYS A 1 115 ? 4.639 -1.525 14.569 1.00 87.31 115 LYS A C 1
ATOM 942 O O . LYS A 1 115 ? 4.753 -0.848 15.586 1.00 87.31 115 LYS A O 1
ATOM 947 N N . ILE A 1 116 ? 4.127 -1.032 13.440 1.00 81.06 116 ILE A N 1
ATOM 948 C CA . ILE A 1 116 ? 3.753 0.380 13.256 1.00 81.06 116 ILE A CA 1
ATOM 949 C C . ILE A 1 116 ? 2.352 0.662 13.799 1.00 81.06 116 ILE A C 1
ATOM 951 O O . ILE A 1 116 ? 2.075 1.760 14.285 1.00 81.06 116 ILE A O 1
ATOM 955 N N . GLY A 1 117 ? 1.439 -0.302 13.711 1.00 77.62 117 GLY A N 1
ATOM 956 C CA . GLY A 1 117 ? 0.120 -0.135 14.297 1.00 77.62 117 GLY A CA 1
ATOM 957 C C . GLY A 1 117 ? -0.824 -1.295 14.045 1.00 77.62 117 GLY A C 1
ATOM 958 O O . GLY A 1 117 ? -0.540 -2.213 13.285 1.00 77.62 117 GLY A O 1
ATOM 959 N N . ASN A 1 118 ? -1.994 -1.210 14.672 1.00 87.75 118 ASN A N 1
ATOM 960 C CA . ASN A 1 118 ? -3.021 -2.231 14.551 1.00 87.75 118 ASN A CA 1
ATOM 961 C C . ASN A 1 118 ? -3.792 -2.063 13.230 1.00 87.75 118 ASN A C 1
ATOM 963 O O . ASN A 1 118 ? -4.656 -1.189 13.116 1.00 87.75 118 ASN A O 1
ATOM 967 N N . TYR A 1 119 ? -3.429 -2.856 12.223 1.00 91.94 119 TYR A N 1
ATOM 968 C CA . TYR A 1 119 ? -4.171 -2.990 10.972 1.00 91.94 119 TYR A CA 1
ATOM 969 C C . TYR A 1 119 ? -4.979 -4.283 11.009 1.00 91.94 119 TYR A C 1
ATOM 971 O O . TYR A 1 119 ? -4.429 -5.366 11.162 1.00 91.94 119 TYR A O 1
ATOM 979 N N . GLU A 1 120 ? -6.292 -4.167 10.843 1.00 92.75 120 GLU A N 1
ATOM 980 C CA . GLU A 1 120 ? -7.218 -5.305 10.913 1.00 92.75 120 GLU A CA 1
ATOM 981 C C . GLU A 1 120 ? -7.389 -5.999 9.558 1.00 92.75 120 GLU A C 1
ATOM 983 O O . GLU A 1 120 ? -7.983 -7.072 9.471 1.00 92.75 120 GLU A O 1
ATOM 988 N N . CYS A 1 121 ? -6.910 -5.368 8.486 1.00 94.75 121 CYS A N 1
ATOM 989 C CA . CYS A 1 121 ? -6.976 -5.900 7.137 1.00 94.75 121 CYS A CA 1
ATOM 990 C C . CYS A 1 121 ? -5.704 -5.584 6.358 1.00 94.75 121 CYS A C 1
ATOM 992 O O . CYS A 1 121 ? -5.204 -4.458 6.395 1.00 94.75 121 CYS A O 1
ATOM 994 N N . LEU A 1 122 ? -5.224 -6.575 5.612 1.00 95.62 122 LEU A N 1
ATOM 995 C CA . LEU A 1 122 ? -4.057 -6.477 4.750 1.00 95.62 122 LEU A CA 1
ATOM 996 C C . LEU A 1 122 ? -4.483 -6.783 3.319 1.00 95.62 122 LEU A C 1
ATOM 998 O O . LEU A 1 122 ? -5.052 -7.839 3.044 1.00 95.62 122 LEU A O 1
ATOM 1002 N N . VAL A 1 123 ? -4.188 -5.867 2.406 1.00 96.56 123 VAL A N 1
ATOM 1003 C CA . VAL A 1 123 ? -4.443 -6.030 0.976 1.00 96.56 123 VAL A CA 1
ATOM 1004 C C . VAL A 1 123 ? -3.107 -6.048 0.256 1.00 96.56 123 VAL A C 1
ATOM 1006 O O . VAL A 1 123 ? -2.410 -5.038 0.198 1.00 96.56 123 VAL A O 1
ATOM 1009 N N . PHE A 1 124 ? -2.756 -7.195 -0.313 1.00 95.94 124 PHE A N 1
ATOM 1010 C CA . PHE A 1 124 ? -1.583 -7.339 -1.169 1.00 95.94 124 PHE A CA 1
ATOM 1011 C C . PHE A 1 124 ? -1.936 -6.917 -2.589 1.00 95.94 124 PHE A C 1
ATOM 1013 O O . PHE A 1 124 ? -2.844 -7.484 -3.196 1.00 95.94 124 PHE A O 1
ATOM 1020 N N . HIS A 1 125 ? -1.231 -5.922 -3.118 1.00 95.19 125 HIS A N 1
ATOM 1021 C CA . HIS A 1 125 ? -1.647 -5.247 -4.336 1.00 95.19 125 HIS A CA 1
ATOM 1022 C C . HIS A 1 125 ? -0.489 -5.041 -5.310 1.00 95.19 125 HIS A C 1
ATOM 1024 O O . HIS A 1 125 ? 0.587 -4.596 -4.921 1.00 95.19 125 HIS A O 1
ATOM 1030 N N . ASP A 1 126 ? -0.721 -5.326 -6.589 1.00 93.25 126 ASP A N 1
ATOM 1031 C CA . ASP A 1 126 ? 0.252 -5.061 -7.649 1.00 93.25 126 ASP A CA 1
ATOM 1032 C C . ASP A 1 126 ? 0.137 -3.629 -8.154 1.00 93.25 126 ASP A C 1
ATOM 1034 O O . ASP A 1 126 ? -0.959 -3.086 -8.282 1.00 93.25 126 ASP A O 1
ATOM 1038 N N . ILE A 1 127 ? 1.266 -3.005 -8.470 1.00 90.62 127 ILE A N 1
ATOM 1039 C CA . ILE A 1 127 ? 1.304 -1.592 -8.862 1.00 90.62 127 ILE A CA 1
ATOM 1040 C C . ILE A 1 127 ? 0.611 -1.285 -10.199 1.00 90.62 127 ILE A C 1
ATOM 1042 O O . ILE A 1 127 ? 0.264 -0.140 -10.466 1.00 90.62 127 ILE A O 1
ATOM 1046 N N . ASP A 1 128 ? 0.426 -2.295 -11.044 1.00 89.94 128 ASP A N 1
ATOM 1047 C CA . ASP A 1 128 ? -0.149 -2.208 -12.389 1.00 89.94 128 ASP A CA 1
ATOM 1048 C C . ASP A 1 128 ? -1.572 -2.783 -12.478 1.00 89.94 128 ASP A C 1
ATOM 1050 O O . ASP A 1 128 ? -2.155 -2.835 -13.558 1.00 89.94 128 ASP A O 1
ATOM 1054 N N . THR A 1 129 ? -2.169 -3.161 -11.346 1.00 90.25 129 THR A N 1
ATOM 1055 C CA . THR A 1 129 ? -3.568 -3.607 -11.296 1.00 90.25 129 THR A CA 1
ATOM 1056 C C . THR A 1 129 ? -4.478 -2.465 -10.860 1.00 90.25 129 THR A C 1
ATOM 1058 O O . THR A 1 129 ? -4.148 -1.719 -9.946 1.00 90.25 129 THR A O 1
ATOM 1061 N N . PHE A 1 130 ? -5.631 -2.298 -11.509 1.00 90.75 130 PHE A N 1
ATOM 1062 C CA . PHE A 1 130 ? -6.565 -1.218 -11.188 1.00 90.75 130 PHE A CA 1
ATOM 1063 C C . PHE A 1 130 ? -7.993 -1.752 -11.085 1.00 90.75 130 PHE A C 1
ATOM 1065 O O . PHE A 1 130 ? -8.440 -2.478 -11.974 1.00 90.75 130 PHE A O 1
ATOM 1072 N N . PRO A 1 131 ? -8.736 -1.402 -10.024 1.00 89.81 131 PRO A N 1
ATOM 1073 C CA . PRO A 1 131 ? -10.128 -1.796 -9.912 1.00 89.81 131 PRO A CA 1
ATOM 1074 C C . PRO A 1 131 ? -11.005 -0.929 -10.822 1.00 89.81 131 PRO A C 1
ATOM 1076 O O . PRO A 1 131 ? -10.980 0.299 -10.753 1.00 89.81 131 PRO A O 1
ATOM 1079 N N . ILE A 1 132 ? -11.821 -1.582 -11.650 1.00 86.12 132 ILE A N 1
ATOM 1080 C CA . ILE A 1 132 ? -12.770 -0.908 -12.551 1.00 86.12 132 ILE A CA 1
ATOM 1081 C C . ILE A 1 132 ? -14.074 -0.570 -11.812 1.00 86.12 132 ILE A C 1
ATOM 1083 O O . ILE A 1 132 ? -14.655 0.497 -11.999 1.00 86.12 132 ILE A O 1
ATOM 1087 N N . ASN A 1 133 ? -14.535 -1.472 -10.940 1.00 88.12 133 ASN A N 1
ATOM 1088 C CA . ASN A 1 133 ? -15.838 -1.377 -10.288 1.00 88.12 133 ASN A CA 1
ATOM 1089 C C . ASN A 1 133 ? -15.698 -1.122 -8.779 1.00 88.12 133 ASN A C 1
ATOM 1091 O O . ASN A 1 133 ? -15.002 -1.860 -8.084 1.00 88.12 133 ASN A O 1
ATOM 1095 N N . LEU A 1 134 ? -16.416 -0.120 -8.256 1.00 88.56 134 LEU A N 1
ATOM 1096 C CA . LEU A 1 134 ? -16.464 0.206 -6.823 1.00 88.56 134 LEU A CA 1
ATOM 1097 C C . LEU A 1 134 ? -17.021 -0.931 -5.952 1.00 88.56 134 LEU A C 1
ATOM 1099 O O . LEU A 1 134 ? -16.760 -0.944 -4.749 1.00 88.56 134 LEU A O 1
ATOM 1103 N N . LEU A 1 135 ? -17.735 -1.893 -6.546 1.00 89.25 135 LEU A N 1
ATOM 1104 C CA . LEU A 1 135 ? -18.185 -3.117 -5.879 1.00 89.25 135 LEU A CA 1
ATOM 1105 C C . LEU A 1 135 ? -17.025 -4.056 -5.504 1.00 89.25 135 LEU A C 1
ATOM 1107 O O . LEU A 1 135 ? -17.192 -4.897 -4.622 1.00 89.25 135 LEU A O 1
ATOM 1111 N N . ASN A 1 136 ? -15.842 -3.900 -6.112 1.00 91.06 136 ASN A N 1
ATOM 1112 C CA . ASN A 1 136 ? -14.637 -4.611 -5.692 1.00 91.06 136 ASN A CA 1
ATOM 1113 C C . ASN A 1 136 ? -14.066 -3.967 -4.421 1.00 91.06 136 ASN A C 1
ATOM 1115 O O . ASN A 1 136 ? -13.222 -3.072 -4.492 1.00 91.06 136 ASN A O 1
ATOM 1119 N N . ARG A 1 137 ? -14.591 -4.348 -3.253 1.00 91.50 137 ARG A N 1
ATOM 1120 C CA . ARG A 1 137 ? -14.253 -3.707 -1.974 1.00 91.50 137 ARG A CA 1
ATOM 1121 C C . ARG A 1 137 ? -12.855 -4.079 -1.480 1.00 91.50 137 ARG A C 1
ATOM 1123 O O . ARG A 1 137 ? -12.546 -5.262 -1.333 1.00 91.50 137 ARG A O 1
ATOM 1130 N N . TYR A 1 138 ? -12.060 -3.059 -1.147 1.00 93.62 138 TYR A N 1
ATOM 1131 C CA . TYR A 1 138 ? -10.728 -3.191 -0.543 1.00 93.62 138 TYR A CA 1
ATOM 1132 C C . TYR A 1 138 ? -10.845 -3.309 0.983 1.00 93.62 138 TYR A C 1
ATOM 1134 O O . TYR A 1 138 ? -10.303 -2.517 1.750 1.00 93.62 138 TYR A O 1
ATOM 1142 N N . ASP A 1 139 ? -11.611 -4.308 1.411 1.00 91.12 139 ASP A N 1
ATOM 1143 C CA . ASP A 1 139 ? -11.802 -4.708 2.798 1.00 91.12 139 ASP A CA 1
ATOM 1144 C C . ASP A 1 139 ? -11.588 -6.218 2.954 1.00 91.12 139 ASP A C 1
ATOM 1146 O O . ASP A 1 139 ? -11.532 -6.971 1.979 1.00 91.12 139 ASP A O 1
ATOM 1150 N N . CYS A 1 140 ? -11.447 -6.659 4.202 1.00 91.69 140 CYS A N 1
ATOM 1151 C CA . CYS A 1 140 ? -11.259 -8.065 4.522 1.00 91.69 140 CYS A CA 1
ATOM 1152 C C . CYS A 1 140 ? -12.593 -8.663 4.984 1.00 91.69 140 CYS A C 1
ATOM 1154 O O . CYS A 1 140 ? -13.116 -8.246 6.028 1.00 91.69 140 CYS A O 1
ATOM 1156 N N . PRO A 1 141 ? -13.154 -9.634 4.240 1.00 90.88 141 PRO A N 1
ATOM 1157 C CA . PRO A 1 141 ? -14.246 -10.451 4.743 1.00 90.88 141 PRO A CA 1
ATOM 1158 C C . PRO A 1 141 ? -13.722 -11.474 5.765 1.00 90.88 141 PRO A C 1
ATOM 1160 O O . PRO A 1 141 ? -12.571 -11.429 6.191 1.00 90.88 141 PRO A O 1
ATOM 1163 N N . THR A 1 142 ? -14.579 -12.402 6.189 1.00 91.12 142 THR A N 1
ATOM 1164 C CA . THR A 1 142 ? -14.241 -13.439 7.181 1.00 91.12 142 THR A CA 1
ATOM 1165 C C . THR A 1 142 ? -13.248 -14.490 6.679 1.00 91.12 142 THR A C 1
ATOM 1167 O O . THR A 1 142 ? -12.658 -15.200 7.485 1.00 91.12 142 THR A O 1
ATOM 1170 N N . SER A 1 143 ? -13.060 -14.600 5.365 1.00 93.12 143 SER A N 1
ATOM 1171 C CA . SER A 1 143 ? -12.101 -15.502 4.721 1.00 93.12 143 SER A CA 1
ATOM 1172 C C . SER A 1 143 ? -11.222 -14.729 3.733 1.00 93.12 143 SER A C 1
ATOM 1174 O O . SER A 1 143 ? -11.589 -13.625 3.330 1.00 93.12 143 SER A O 1
ATOM 1176 N N . PRO A 1 144 ? -10.054 -15.256 3.331 1.00 94.19 144 PRO A N 1
ATOM 1177 C CA . PRO A 1 144 ? -9.222 -14.602 2.326 1.00 94.19 144 PRO A CA 1
ATOM 1178 C C . PRO A 1 144 ? -10.000 -14.339 1.030 1.00 94.19 144 PRO A C 1
ATOM 1180 O O . PRO A 1 144 ? -10.651 -15.235 0.493 1.00 94.19 144 PRO A O 1
ATOM 1183 N N . ARG A 1 145 ? -9.922 -13.107 0.513 1.00 93.25 145 ARG A N 1
ATOM 1184 C CA . ARG A 1 145 ? -10.565 -12.702 -0.744 1.00 93.25 145 ARG A CA 1
ATOM 1185 C C . ARG A 1 145 ? -9.517 -12.466 -1.823 1.00 93.25 145 ARG A C 1
ATOM 1187 O O . ARG A 1 145 ? -8.564 -11.721 -1.618 1.00 93.25 145 ARG A O 1
ATOM 1194 N N . HIS A 1 146 ? -9.757 -13.030 -3.001 1.00 91.56 146 HIS A N 1
ATOM 1195 C CA . HIS A 1 146 ? -9.033 -12.664 -4.211 1.00 91.56 146 HIS A CA 1
ATOM 1196 C C . HIS A 1 146 ? -9.717 -11.463 -4.884 1.00 91.56 146 HIS A C 1
ATOM 1198 O O . HIS A 1 146 ? -10.880 -11.558 -5.272 1.00 91.56 146 HIS A O 1
ATOM 1204 N N . LEU A 1 147 ? -9.019 -10.327 -4.998 1.00 88.56 147 LEU A N 1
ATOM 1205 C CA . LEU A 1 147 ? -9.585 -9.072 -5.527 1.00 88.56 147 LEU A CA 1
ATOM 1206 C C . LEU A 1 147 ? -9.545 -8.967 -7.060 1.00 88.56 147 LEU A C 1
ATOM 1208 O O . LEU A 1 147 ? -10.215 -8.110 -7.633 1.00 88.56 147 LEU A O 1
ATOM 1212 N N . ARG A 1 148 ? -8.775 -9.820 -7.744 1.00 77.69 148 ARG A N 1
ATOM 1213 C CA . ARG A 1 148 ? -8.639 -9.801 -9.206 1.00 77.69 148 ARG A CA 1
ATOM 1214 C C . ARG A 1 148 ? -9.514 -10.894 -9.822 1.00 77.69 148 ARG A C 1
ATOM 1216 O O . ARG A 1 148 ? -9.106 -12.045 -9.876 1.00 77.69 148 ARG A O 1
ATOM 1223 N N . MET A 1 149 ? -10.739 -10.566 -10.230 1.00 61.25 149 MET A N 1
ATOM 1224 C CA . MET A 1 149 ? -11.660 -11.566 -10.804 1.00 61.25 149 MET A CA 1
ATOM 1225 C C . MET A 1 149 ? -11.707 -11.570 -12.336 1.00 61.25 149 MET A C 1
ATOM 1227 O O . MET A 1 149 ? -11.931 -12.629 -12.912 1.00 61.25 149 MET A O 1
ATOM 1231 N N . VAL A 1 150 ? -11.479 -10.428 -12.996 1.00 61.75 150 VAL A N 1
ATOM 1232 C CA . VAL A 1 150 ? -11.492 -10.307 -14.464 1.00 61.75 150 VAL A CA 1
ATOM 1233 C C . VAL A 1 150 ? -10.348 -9.390 -14.894 1.00 61.75 150 VAL A C 1
ATOM 1235 O O . VAL A 1 150 ? -10.178 -8.306 -14.336 1.00 61.75 150 VAL A O 1
ATOM 1238 N N . GLU A 1 151 ? -9.540 -9.852 -15.844 1.00 57.03 151 GLU A N 1
ATOM 1239 C CA . GLU A 1 151 ? -8.461 -9.092 -16.473 1.00 57.03 151 GLU A CA 1
ATOM 1240 C C . GLU A 1 151 ? -8.996 -8.564 -17.808 1.00 57.03 151 GLU A C 1
ATOM 1242 O O . GLU A 1 151 ? -9.240 -9.331 -18.733 1.00 57.03 151 GLU A O 1
ATOM 1247 N N . GLU A 1 152 ? -9.263 -7.261 -17.883 1.00 56.72 152 GLU A N 1
ATOM 1248 C CA . GLU A 1 152 ? -9.406 -6.580 -19.169 1.00 56.72 152 GLU A CA 1
ATOM 1249 C C . GLU A 1 152 ? -8.039 -5.965 -19.479 1.00 56.72 152 GLU A C 1
ATOM 1251 O O . GLU A 1 152 ? -7.558 -5.112 -18.728 1.00 56.72 152 GLU A O 1
ATOM 1256 N N . ASP A 1 153 ? -7.383 -6.449 -20.536 1.00 53.25 153 ASP A N 1
ATOM 1257 C CA . ASP A 1 153 ? -6.060 -5.995 -20.976 1.00 53.25 153 ASP A CA 1
ATOM 1258 C C . ASP A 1 153 ? -6.110 -4.535 -21.465 1.00 53.25 153 ASP A C 1
ATOM 1260 O O . ASP A 1 153 ? -6.106 -4.252 -22.664 1.00 53.25 153 ASP A O 1
ATOM 1264 N N . TYR A 1 154 ? -6.120 -3.570 -20.547 1.00 50.19 154 TYR A N 1
ATOM 1265 C CA . TYR A 1 154 ? -5.820 -2.182 -20.882 1.00 50.19 154 TYR A CA 1
ATOM 1266 C C . TYR A 1 154 ? -4.312 -1.976 -20.793 1.00 50.19 154 TYR A C 1
ATOM 1268 O O . TYR A 1 154 ? -3.760 -1.668 -19.737 1.00 50.19 154 TYR A O 1
ATOM 1276 N N . LYS A 1 155 ? -3.631 -2.147 -21.929 1.00 40.66 155 LYS A N 1
ATOM 1277 C CA . LYS A 1 155 ? -2.270 -1.631 -22.101 1.00 40.66 155 LYS A CA 1
ATOM 1278 C C . LYS A 1 155 ? -2.347 -0.101 -22.133 1.00 40.66 155 LYS A C 1
ATOM 1280 O O . LYS A 1 155 ? -2.721 0.466 -23.157 1.00 40.66 155 LYS A O 1
ATOM 1285 N N . LEU A 1 156 ? -2.060 0.534 -20.996 1.00 44.09 156 LEU A N 1
ATOM 1286 C CA . LEU A 1 156 ? -1.769 1.969 -20.900 1.00 44.09 156 LEU A CA 1
ATOM 1287 C C . LEU A 1 156 ? -0.331 2.255 -21.342 1.00 44.09 156 LEU A C 1
ATOM 1289 O O . LEU A 1 156 ? 0.564 1.459 -20.971 1.00 44.09 156 LEU A O 1
#

Organism: Henneguya salminicola (NCBI:txid69463)

Foldseek 3Di:
DDDDDDDDDDDWFDFDFCPVPVPQPQDPQQDGQRWHAAPDDPDPAEEEEEEEDDDDVVLQSVQSNQVSVLVVVLNDTYGYTYTYGDDPCPPDPPVPPPDRDLPRSLVRVVVVVVVVDDHPYYHYDYSNDHDPDSVLDSGDDPDDDDSCDDDDPDPD

Solvent-accessible surface area (backbone atoms only — not comparable to full-atom values): 10313 Å² total; per-residue (Å²): 137,83,85,83,86,81,91,73,79,89,85,80,52,67,70,67,69,43,75,90,50,76,83,64,91,64,55,95,72,52,41,91,51,55,25,36,74,57,93,88,63,92,70,84,61,29,30,37,38,40,27,54,44,71,97,48,72,67,50,51,54,54,34,54,44,51,51,52,58,50,45,56,74,67,57,50,35,36,34,54,43,55,35,41,70,76,84,83,63,90,83,51,59,89,84,66,60,76,72,87,54,61,69,59,42,52,57,48,48,51,63,52,46,65,73,75,47,88,57,78,25,80,41,85,44,61,58,89,64,79,85,89,50,84,83,68,63,94,69,70,67,100,56,95,77,83,86,82,85,78,86,76,89,75,86,125

Sequence (156 aa):
GIPFGCSLNHSLSIIMNWQDYENINVSHLVLNGGSYFPISCETNKKVAIIVPYRNRPIQLKIFTYNIHKFLIRQNIKYTIFVVFQVISNFNLNKDDDNLFNRGALFNAAFKEIEKIGNYECLVFHDIDTFPINLLNRYDCPTSPRHLRMVEEDYKL

Secondary structure (DSSP, 8-state):
---------S----B--GGGGTT----TTSBTTTEE--TT-----PEEEEEEESS-HHHHHHHHHHHHHHHHHTT--EEEEEEE-----TTS-TT------HHHHHHHHHHHHHHH---SEEEE--TT-----TTS--S--SS-------------

InterPro domains:
  IPR003859 Beta-1,4-galactosyltransferase [PR02050] (90-109)
  IPR003859 Beta-1,4-galactosyltransferase [PR02050] (121-140)
  IPR003859 Beta-1,4-galactosyltransferase [PTHR19300] (26-152)
  IPR027995 Galactosyltransferase, N-terminal [PF13733] (22-141)
  IPR029044 Nucleotide-diphospho-sugar transferases [G3DSA:3.90.550.10] (5-156)
  IPR029044 Nucleotide-diphospho-sugar transferases [SSF53448] (25-144)

Nearest PDB structures (foldseek):
  6fwu-assembly1_A  TM=8.348E-01  e=6.153E-07  Homo sapiens
  4l41-assembly1_C  TM=8.015E-01  e=4.150E-07  Homo sapiens
  1yro-assembly2_D  TM=8.360E-01  e=9.741E-07  Bos taurus
  1fr8-assembly1_B  TM=8.000E-01  e=2.141E-06  Bos taurus
  8xiz-assembly1_A  TM=4.014E-01  e=5.577E-01  Aspergillus usamii

Mean predicted aligned error: 10.07 Å